Protein AF-A0A2V9RZE3-F1 (afdb_monomer)

Mean predicted aligned error: 7.14 Å

pLDDT: mean 90.53, std 13.13, range [42.78, 98.69]

Nearest PDB structures (foldseek):
  3dsn-assembly1_A  TM=5.350E-01  e=3.838E-03  Yersinia pestis
  3f65-assembly5_E  TM=5.194E-01  e=5.013E-02  Escherichia coli
  3f65-assembly6_F  TM=4.921E-01  e=8.037E-02  Escherichia coli
  3f6i-assembly1_A  TM=5.543E-01  e=2.417E-01  Escherichia coli
  3vac-assembly2_B  TM=3.709E-01  e=3.857E-02  Escherichia coli

Foldseek 3Di:
DDDFAEAEDEAQDKDKDKAKDFDDPQKKWADQDWPDPPHDHWDKDKDWPPQKDKDDKDWDFFDFDAAPVHNPGTIGIDHGMTIIMIIMHGHNPDDFAKTKMKIWTWIWMDGRPDIDPIDIDIHIHIYGYDHDDDPPPPDDPPDDDDDD

Secondary structure (DSSP, 8-state):
-PPPEEEEEETTS-EEEEEEEEEPTT-EEE-SS-SSTTS---EEEEE--TTEEEEEEE-PPPEEEEETTEEEEEEEEE-EEEEEEEEEEE-TTPPSEEEEEEEEEEE-EE-SS-BPPPEEEEEEEEEEEEPPPPP---PPPPPP----

Solvent-accessible surface area (backbone atoms only — not comparable to full-atom values): 8671 Å² total; per-residue (Å²): 131,82,79,62,55,74,47,78,32,40,39,58,36,77,37,78,47,77,45,78,47,72,39,58,90,78,40,34,29,37,15,73,70,42,86,48,92,89,52,60,43,35,44,81,48,77,53,59,50,92,55,38,45,78,59,63,74,45,70,66,88,52,45,77,44,76,39,78,77,38,78,91,48,67,48,26,24,42,57,45,73,50,55,38,36,34,32,39,27,37,34,68,83,49,74,71,44,78,42,73,32,41,32,33,41,34,35,29,50,27,50,70,80,51,72,52,80,71,47,74,44,83,41,63,36,30,42,34,34,36,80,63,83,78,80,85,79,76,74,77,80,80,76,83,83,80,88,130

Sequence (148 aa):
MSAPEIVSITRGKPGTVSLHFRVERGFHVNSNKPKSEFLIPTALKVNPPTDIIIGKVSYPAGEDKSFPFSPDEKLNVYTGDFSVDVVVRPLASVIAGKYAVHGELKYQACDNAACYPPKKIPVDFQVKVVKGAAPVRRNPRQSPHIHS

Structure (mmCIF, N/CA/C/O backbone):
data_AF-A0A2V9RZE3-F1
#
_entry.id   AF-A0A2V9RZE3-F1
#
loop_
_atom_site.group_PDB
_atom_site.id
_atom_site.type_symbol
_atom_site.label_atom_id
_atom_site.label_alt_id
_atom_site.label_comp_id
_atom_site.label_asym_id
_atom_site.label_entity_id
_atom_site.label_seq_id
_atom_site.pdbx_PDB_ins_code
_atom_site.Cartn_x
_atom_site.Cartn_y
_atom_site.Cartn_z
_atom_site.occupancy
_atom_site.B_iso_or_equiv
_atom_site.auth_seq_id
_atom_site.auth_comp_id
_atom_site.auth_asym_id
_atom_site.auth_atom_id
_atom_site.pdbx_PDB_model_num
ATOM 1 N N . MET A 1 1 ? -14.799 -13.182 -6.303 1.00 42.78 1 MET A N 1
ATOM 2 C CA . MET A 1 1 ? -14.426 -12.080 -5.392 1.00 42.78 1 MET A CA 1
ATOM 3 C C . MET A 1 1 ? -14.184 -12.699 -4.029 1.00 42.78 1 MET A C 1
ATOM 5 O O . MET A 1 1 ? -15.109 -13.300 -3.496 1.00 42.78 1 MET A O 1
ATOM 9 N N . SER A 1 2 ? -12.948 -12.674 -3.530 1.00 54.16 2 SER A N 1
ATOM 10 C CA . SER A 1 2 ? -12.639 -13.166 -2.181 1.00 54.16 2 SER A CA 1
ATOM 11 C C . SER A 1 2 ? -13.337 -12.279 -1.149 1.00 54.16 2 SER A C 1
ATOM 13 O O . SER A 1 2 ? -13.453 -11.073 -1.365 1.00 54.16 2 SER A O 1
ATOM 15 N N . ALA A 1 3 ? -13.843 -12.863 -0.062 1.00 59.59 3 ALA A N 1
ATOM 16 C CA . ALA A 1 3 ? -14.430 -12.080 1.022 1.00 59.59 3 ALA A CA 1
ATOM 17 C C . ALA A 1 3 ? -13.387 -11.087 1.576 1.00 59.59 3 ALA A C 1
ATOM 19 O O . ALA A 1 3 ? -12.214 -11.458 1.668 1.00 59.59 3 ALA A O 1
ATOM 20 N N . PRO A 1 4 ? -13.782 -9.851 1.935 1.00 69.56 4 PRO A N 1
ATOM 21 C CA . PRO A 1 4 ? -12.853 -8.874 2.488 1.00 69.56 4 PRO A CA 1
ATOM 22 C C . PRO A 1 4 ? -12.244 -9.416 3.780 1.00 69.56 4 PRO A C 1
ATOM 24 O O . PRO A 1 4 ? -12.949 -9.978 4.625 1.00 69.56 4 PRO A O 1
ATOM 27 N N . GLU A 1 5 ? -10.933 -9.251 3.923 1.00 81.44 5 GLU A N 1
ATOM 28 C CA . GLU A 1 5 ? -10.195 -9.689 5.102 1.00 81.44 5 GLU A CA 1
ATOM 29 C C . GLU A 1 5 ? -10.777 -9.039 6.365 1.00 81.44 5 GLU A C 1
ATOM 31 O O . GLU A 1 5 ? -11.059 -7.839 6.386 1.00 81.44 5 GLU A O 1
ATOM 36 N N . ILE A 1 6 ? -10.997 -9.836 7.417 1.00 91.19 6 ILE A N 1
ATOM 37 C CA . ILE A 1 6 ? -11.551 -9.356 8.687 1.00 91.19 6 ILE A CA 1
ATOM 38 C C . ILE A 1 6 ? -10.465 -9.409 9.756 1.00 91.19 6 ILE A C 1
ATOM 40 O O . ILE A 1 6 ? -10.087 -10.489 10.207 1.00 91.19 6 ILE A O 1
ATOM 44 N N . VAL A 1 7 ? -10.047 -8.244 10.246 1.00 94.38 7 VAL A N 1
ATOM 45 C CA . VAL A 1 7 ? -9.048 -8.125 11.313 1.00 94.38 7 VAL A CA 1
ATOM 46 C C . VAL A 1 7 ? -9.727 -7.718 12.616 1.00 94.38 7 VAL A C 1
ATOM 48 O O . VAL A 1 7 ? -10.467 -6.735 12.673 1.00 94.38 7 VAL A O 1
ATOM 51 N N . SER A 1 8 ? -9.499 -8.482 13.687 1.00 97.12 8 SER A N 1
ATOM 52 C CA . SER A 1 8 ? -10.056 -8.166 15.008 1.00 97.12 8 SER A CA 1
ATOM 53 C C . SER A 1 8 ? -9.128 -7.237 15.781 1.00 97.12 8 SER A C 1
ATOM 55 O O . SER A 1 8 ? -7.980 -7.587 16.038 1.00 97.12 8 SER A O 1
ATOM 57 N N . ILE A 1 9 ? -9.627 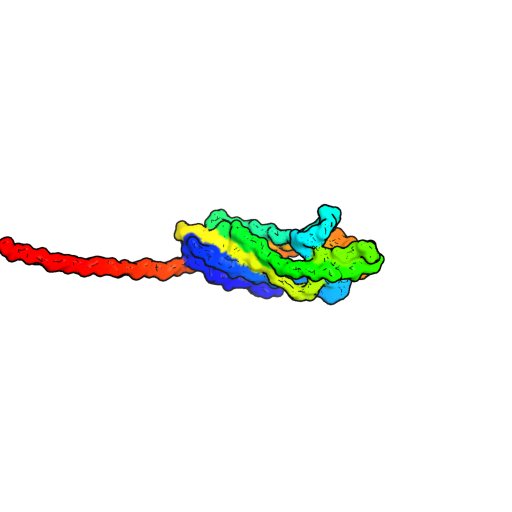-6.068 16.189 1.00 97.06 9 ILE A N 1
ATOM 58 C CA . ILE A 1 9 ? -8.842 -5.059 16.913 1.00 97.06 9 ILE A CA 1
ATOM 59 C C . ILE A 1 9 ? -9.603 -4.622 18.162 1.00 97.06 9 ILE A C 1
ATOM 61 O O . ILE A 1 9 ? -10.800 -4.338 18.132 1.00 97.06 9 ILE A O 1
ATOM 65 N N . THR A 1 10 ? -8.903 -4.566 19.292 1.00 97.38 10 THR A N 1
ATOM 66 C CA . THR A 1 10 ? -9.485 -4.068 20.540 1.00 97.38 10 THR A CA 1
ATOM 67 C C . THR A 1 10 ? -9.653 -2.553 20.469 1.00 97.38 10 THR A C 1
ATOM 69 O O . THR A 1 10 ? -8.705 -1.841 20.141 1.00 97.38 10 THR A O 1
ATOM 72 N N . ARG A 1 11 ? -10.837 -2.038 20.818 1.00 96.19 11 ARG A N 1
ATOM 73 C CA . ARG A 1 11 ? -11.085 -0.588 20.841 1.00 96.19 11 ARG A CA 1
ATOM 74 C C . ARG A 1 11 ? -10.044 0.163 21.679 1.00 96.19 11 ARG A C 1
ATOM 76 O O . ARG A 1 11 ? -9.654 -0.292 22.755 1.00 96.19 11 ARG A O 1
ATOM 83 N N . GLY A 1 12 ? -9.588 1.311 21.188 1.00 95.44 12 GLY A N 1
ATOM 84 C CA . GLY A 1 12 ? -8.547 2.118 21.825 1.00 95.44 12 GLY A CA 1
ATOM 85 C C . GLY A 1 12 ? -7.123 1.556 21.711 1.00 95.44 12 GLY A C 1
ATOM 86 O O . GLY A 1 12 ? -6.191 2.213 22.173 1.00 95.44 12 GLY A O 1
ATOM 87 N N . LYS A 1 13 ? -6.918 0.382 21.098 1.00 97.00 13 LYS A N 1
ATOM 88 C CA . LYS A 1 13 ? -5.594 -0.200 20.837 1.00 97.00 13 LYS A CA 1
ATOM 89 C C . LYS A 1 13 ? -5.298 -0.214 19.333 1.00 97.00 13 LYS A C 1
ATOM 91 O O . LYS A 1 13 ? -6.226 -0.377 18.542 1.00 97.00 13 LYS A O 1
ATOM 96 N N . PRO A 1 14 ? -4.034 -0.015 18.924 1.00 97.62 14 PRO A N 1
ATOM 97 C CA . PRO A 1 14 ? -3.644 -0.220 17.538 1.00 97.62 14 PRO A CA 1
ATOM 98 C C . PRO A 1 14 ? -3.627 -1.719 17.202 1.00 97.62 14 PRO A C 1
ATOM 100 O O . PRO A 1 14 ? -3.301 -2.548 18.051 1.00 97.62 14 PRO A O 1
ATOM 103 N N . GLY A 1 15 ? -3.946 -2.044 15.957 1.00 97.44 15 GLY A N 1
ATOM 104 C CA . GLY A 1 15 ? -3.692 -3.330 15.317 1.00 97.44 15 GLY A CA 1
ATOM 105 C C . GLY A 1 15 ? -3.124 -3.107 13.918 1.00 97.44 15 GLY A C 1
ATOM 106 O O . GLY A 1 15 ? -3.219 -2.002 13.384 1.00 97.44 15 GLY A O 1
ATOM 107 N N . THR A 1 16 ? -2.526 -4.140 13.336 1.00 97.69 16 THR A N 1
ATOM 108 C CA . THR A 1 16 ? -1.975 -4.091 11.976 1.00 97.69 16 THR A CA 1
ATOM 109 C C . THR A 1 16 ? -2.879 -4.872 11.034 1.00 97.69 16 THR A C 1
ATOM 111 O O . THR A 1 16 ? -3.312 -5.972 11.370 1.00 97.69 16 THR A O 1
ATOM 114 N N . VAL A 1 17 ? -3.157 -4.291 9.871 1.00 97.44 17 VAL A N 1
ATOM 115 C CA . VAL A 1 17 ? -3.811 -4.947 8.735 1.00 97.44 17 VAL A CA 1
ATOM 116 C C . VAL A 1 17 ? -2.773 -5.085 7.629 1.00 97.44 17 VAL A C 1
ATOM 118 O O . VAL A 1 17 ? -2.204 -4.073 7.220 1.00 97.44 17 VAL A O 1
ATOM 121 N N . SER A 1 18 ? -2.521 -6.306 7.162 1.00 96.75 18 SER A N 1
ATOM 122 C CA . SER A 1 18 ? -1.567 -6.580 6.083 1.00 96.75 18 SER A CA 1
ATOM 123 C C . SER A 1 18 ? -2.316 -6.756 4.770 1.00 96.75 18 SER A C 1
ATOM 125 O O . SER A 1 18 ? -3.106 -7.674 4.614 1.00 96.75 18 SER A O 1
ATOM 127 N N . LEU A 1 19 ? -2.084 -5.857 3.817 1.00 96.69 19 LEU A N 1
ATOM 128 C CA . LEU A 1 19 ? -2.743 -5.874 2.514 1.00 96.69 19 LEU A CA 1
ATOM 129 C C . LEU A 1 19 ? -1.826 -6.522 1.486 1.00 96.69 19 LEU A C 1
ATOM 131 O O . LEU A 1 19 ? -0.725 -6.028 1.252 1.00 96.69 19 LEU A O 1
ATOM 135 N N . HIS A 1 20 ? -2.285 -7.600 0.860 1.00 96.69 20 HIS A N 1
ATOM 136 C CA . HIS A 1 20 ? -1.488 -8.387 -0.076 1.00 96.69 20 HIS A CA 1
ATOM 137 C C . HIS A 1 20 ? -1.774 -8.006 -1.529 1.00 96.69 20 HIS A C 1
ATOM 139 O O . HIS A 1 20 ? -2.925 -7.976 -1.967 1.00 96.69 20 HIS A O 1
ATOM 145 N N . PHE A 1 21 ? -0.712 -7.767 -2.291 1.00 97.38 21 PHE A N 1
ATOM 146 C CA . PHE A 1 21 ? -0.763 -7.408 -3.702 1.00 97.38 21 PHE A CA 1
ATOM 147 C C . PHE A 1 21 ? 0.132 -8.336 -4.515 1.00 97.38 21 PHE A C 1
ATOM 149 O O . PHE A 1 21 ? 1.165 -8.800 -4.03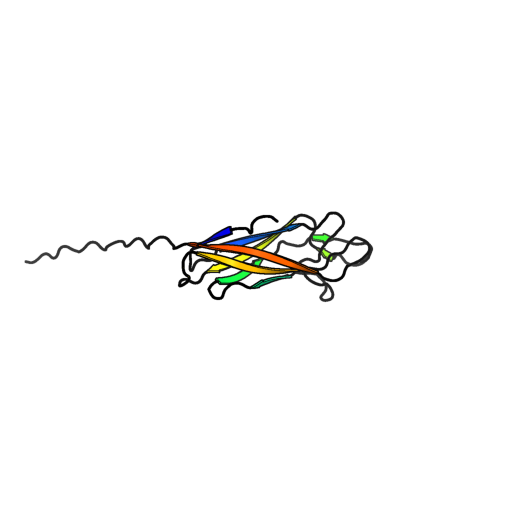5 1.00 97.38 21 PHE A O 1
ATOM 156 N N . ARG A 1 22 ? -0.255 -8.560 -5.771 1.00 97.75 22 ARG A N 1
ATOM 157 C CA . ARG A 1 22 ? 0.522 -9.316 -6.750 1.00 97.75 22 ARG A CA 1
ATOM 158 C C . ARG A 1 22 ? 0.746 -8.466 -7.988 1.00 97.75 22 ARG A C 1
ATOM 160 O O . ARG A 1 22 ? -0.208 -7.956 -8.571 1.00 97.75 22 ARG A O 1
ATOM 167 N N . VAL A 1 23 ? 2.001 -8.351 -8.400 1.00 98.00 23 VAL A N 1
ATOM 168 C CA . VAL A 1 23 ? 2.376 -7.857 -9.723 1.00 98.00 23 VAL A CA 1
ATOM 169 C C . VAL A 1 23 ? 2.489 -9.053 -10.657 1.00 98.00 23 VAL A C 1
ATOM 171 O O . VAL A 1 23 ? 3.223 -10.003 -10.374 1.00 98.00 23 VAL A O 1
ATOM 174 N N . GLU A 1 24 ? 1.751 -9.010 -11.764 1.00 97.19 24 GLU A N 1
ATOM 175 C CA . GLU A 1 24 ? 1.765 -10.081 -12.756 1.00 97.19 24 GLU A CA 1
ATOM 176 C C . GLU A 1 24 ? 3.157 -10.288 -13.359 1.00 97.19 24 GLU A C 1
ATOM 178 O O . GLU A 1 24 ? 3.949 -9.353 -13.517 1.00 97.19 24 GLU A O 1
ATOM 183 N N . ARG A 1 25 ? 3.459 -11.541 -13.715 1.00 96.88 25 ARG A N 1
ATOM 184 C CA . ARG A 1 25 ? 4.747 -11.884 -14.331 1.00 96.88 25 ARG A CA 1
ATOM 185 C C . ARG A 1 25 ? 4.952 -11.086 -15.620 1.00 96.88 25 ARG A C 1
ATOM 187 O O . ARG A 1 25 ? 4.042 -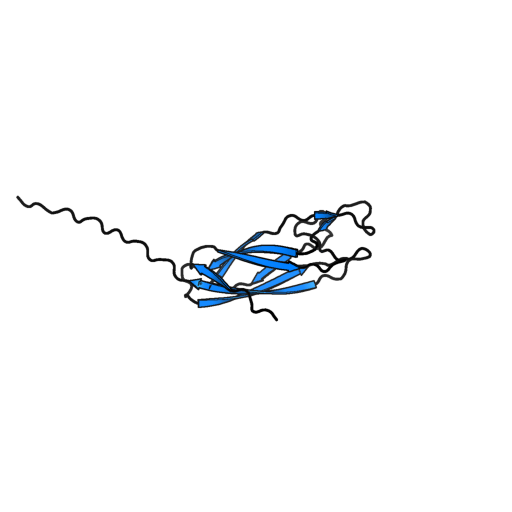10.966 -16.431 1.00 96.88 25 ARG A O 1
ATOM 194 N N . GLY A 1 26 ? 6.172 -10.583 -15.805 1.00 95.62 26 GLY A N 1
ATOM 195 C CA . GLY A 1 26 ? 6.535 -9.717 -16.932 1.00 95.62 26 GLY A CA 1
ATOM 196 C C . GLY A 1 26 ? 6.331 -8.221 -16.672 1.00 95.62 26 GLY A C 1
ATOM 197 O O . GLY A 1 26 ? 6.809 -7.416 -17.464 1.00 95.62 26 GLY A O 1
ATOM 198 N N . PHE A 1 27 ? 5.702 -7.846 -15.553 1.00 97.50 27 PHE A N 1
ATOM 199 C CA . PHE A 1 27 ? 5.502 -6.452 -15.162 1.00 97.50 27 PHE A CA 1
ATOM 200 C C . PHE A 1 27 ? 6.248 -6.095 -13.874 1.00 97.50 27 PHE A C 1
ATOM 202 O O . PHE A 1 27 ? 6.660 -6.953 -13.088 1.00 97.50 27 PHE A O 1
ATOM 209 N N . HIS A 1 28 ? 6.374 -4.793 -13.647 1.00 97.56 28 HIS A N 1
ATOM 210 C CA . HIS A 1 28 ? 6.786 -4.188 -12.388 1.00 97.56 28 HIS A CA 1
ATOM 211 C C . HIS A 1 28 ? 5.945 -2.940 -12.100 1.00 97.56 28 HIS A C 1
ATOM 213 O O . HIS A 1 28 ? 5.297 -2.389 -12.992 1.00 97.56 28 HIS A O 1
ATOM 219 N N . VAL A 1 29 ? 5.966 -2.489 -10.848 1.00 98.12 29 VAL A N 1
ATOM 220 C CA . VAL A 1 29 ? 5.470 -1.163 -10.457 1.00 98.12 29 VAL A CA 1
ATOM 221 C C . VAL A 1 29 ? 6.569 -0.419 -9.715 1.00 98.12 29 VAL A C 1
ATOM 223 O O . VAL A 1 29 ? 7.368 -1.047 -9.022 1.00 98.12 29 VAL A O 1
ATOM 226 N N . ASN A 1 30 ? 6.617 0.907 -9.818 1.00 97.75 30 ASN A N 1
ATOM 227 C CA . ASN A 1 30 ? 7.526 1.696 -8.982 1.00 97.75 30 ASN A CA 1
ATOM 228 C C . ASN A 1 30 ? 7.242 1.435 -7.500 1.00 97.75 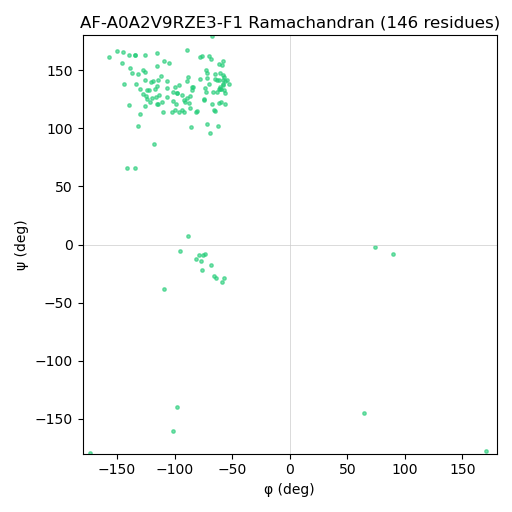30 ASN A C 1
ATOM 230 O O . ASN A 1 30 ? 6.085 1.259 -7.103 1.00 97.75 30 ASN A O 1
ATOM 234 N N . SER A 1 31 ? 8.279 1.452 -6.667 1.00 98.25 31 SER A N 1
ATOM 235 C CA . SER A 1 31 ? 8.099 1.333 -5.225 1.00 98.25 31 SER A CA 1
ATOM 236 C C . SER A 1 31 ? 7.384 2.556 -4.635 1.00 98.25 31 SER A C 1
ATOM 238 O O . SER A 1 31 ? 7.043 3.517 -5.332 1.00 98.25 31 SER A O 1
ATOM 240 N N . ASN A 1 32 ? 7.154 2.553 -3.321 1.00 98.25 32 ASN A N 1
ATOM 241 C CA . ASN A 1 32 ? 6.650 3.740 -2.629 1.00 98.25 32 ASN A CA 1
ATOM 242 C C . ASN A 1 32 ? 7.712 4.847 -2.459 1.00 98.25 32 ASN A C 1
ATOM 244 O O . ASN A 1 32 ? 7.389 5.938 -1.990 1.00 98.25 32 ASN A O 1
ATOM 248 N N . LYS A 1 33 ? 8.974 4.553 -2.792 1.00 96.38 33 LYS A N 1
ATOM 249 C CA . LYS A 1 33 ? 10.125 5.458 -2.726 1.00 96.38 33 LYS A CA 1
ATOM 250 C C . LYS A 1 33 ? 10.945 5.331 -4.016 1.00 96.38 33 LYS A C 1
ATOM 252 O O . LYS A 1 33 ? 12.069 4.823 -3.972 1.00 96.38 33 LYS A O 1
ATOM 257 N N . PRO A 1 34 ? 10.387 5.730 -5.171 1.00 92.31 34 PRO A N 1
ATOM 258 C CA . PRO A 1 34 ? 11.156 5.742 -6.403 1.00 92.31 34 PRO A CA 1
ATOM 259 C C . PRO A 1 34 ? 12.351 6.695 -6.269 1.00 92.31 34 PRO A C 1
ATOM 261 O O . PRO A 1 34 ? 12.330 7.628 -5.465 1.00 92.31 34 PRO A O 1
ATOM 264 N N . LYS A 1 35 ? 13.400 6.460 -7.060 1.00 88.12 35 LYS A N 1
ATOM 265 C CA . LYS A 1 35 ? 14.638 7.256 -6.999 1.00 88.12 35 LYS A CA 1
ATOM 266 C C . LYS A 1 35 ? 14.526 8.632 -7.653 1.00 88.12 35 LYS A C 1
ATOM 268 O O . LYS A 1 35 ? 15.293 9.523 -7.310 1.00 88.12 35 LYS A O 1
ATOM 273 N N . SER A 1 36 ? 13.563 8.793 -8.556 1.00 89.25 36 SER A N 1
ATOM 274 C CA . SER A 1 36 ? 13.300 10.021 -9.299 1.00 89.25 36 SER A CA 1
ATOM 275 C C . SER A 1 36 ? 11.895 10.539 -8.994 1.00 89.25 36 SER A C 1
ATOM 277 O O . SER A 1 36 ? 10.945 9.759 -8.904 1.00 89.25 36 SER A O 1
ATOM 279 N N . GLU A 1 37 ? 11.750 11.859 -8.861 1.00 88.31 37 GLU A N 1
ATOM 280 C CA . GLU A 1 37 ? 10.463 12.526 -8.615 1.00 88.31 37 GLU A CA 1
ATOM 281 C C . GLU A 1 37 ? 9.500 12.460 -9.812 1.00 88.31 37 GLU A C 1
ATOM 283 O O . GLU A 1 37 ? 8.291 12.624 -9.651 1.00 88.31 37 GLU A O 1
ATOM 288 N N . PHE A 1 38 ? 10.021 12.169 -11.009 1.00 88.62 38 PHE A N 1
ATOM 289 C CA . PHE A 1 38 ? 9.220 11.990 -12.222 1.00 88.62 38 PHE A CA 1
ATOM 290 C C . PHE A 1 38 ? 8.522 10.625 -12.278 1.00 88.62 38 PHE A C 1
ATOM 292 O O . PHE A 1 38 ? 7.608 10.424 -13.080 1.00 88.62 38 PHE A O 1
ATOM 299 N N . LEU A 1 39 ? 8.933 9.679 -11.429 1.00 92.75 39 LEU A N 1
ATOM 300 C CA . LEU A 1 39 ? 8.324 8.359 -11.336 1.00 92.75 39 LEU A CA 1
ATOM 301 C C . LEU A 1 39 ? 7.101 8.404 -10.424 1.00 92.75 39 LEU A C 1
ATOM 303 O O . LEU A 1 39 ? 7.125 8.954 -9.325 1.00 92.75 39 LEU A O 1
ATOM 307 N N . ILE A 1 40 ? 6.023 7.759 -10.859 1.00 96.38 40 ILE A N 1
ATOM 308 C CA . ILE A 1 40 ? 4.780 7.714 -10.090 1.00 96.38 40 ILE A CA 1
ATOM 309 C C . ILE A 1 40 ? 4.912 6.633 -9.012 1.00 96.38 40 ILE A C 1
ATOM 311 O O . ILE A 1 40 ? 5.004 5.458 -9.376 1.00 96.38 40 ILE A O 1
ATOM 315 N N . PRO A 1 41 ? 4.899 6.984 -7.711 1.00 98.12 41 PRO A N 1
ATOM 316 C CA . PRO A 1 41 ? 5.071 6.008 -6.645 1.00 98.12 41 PRO A CA 1
ATOM 317 C C . PRO A 1 41 ? 3.830 5.128 -6.490 1.00 98.12 41 PRO A C 1
ATOM 319 O O . PRO A 1 41 ? 2.695 5.584 -6.677 1.00 98.12 41 PRO A O 1
ATOM 322 N N . THR A 1 42 ? 4.041 3.886 -6.051 1.00 98.62 42 THR A N 1
ATOM 323 C CA . THR A 1 42 ? 2.948 3.075 -5.505 1.00 98.62 42 THR A CA 1
ATOM 324 C C . THR A 1 42 ? 2.489 3.687 -4.182 1.00 98.62 42 THR A C 1
ATOM 326 O O . THR A 1 42 ? 3.279 3.829 -3.248 1.00 98.62 42 THR A O 1
ATOM 329 N N . ALA A 1 43 ? 1.214 4.065 -4.100 1.00 98.44 43 ALA A N 1
ATOM 330 C CA . ALA A 1 43 ? 0.663 4.803 -2.970 1.00 98.44 43 ALA A CA 1
ATOM 331 C C . ALA A 1 43 ? -0.731 4.295 -2.586 1.00 98.44 43 ALA A C 1
ATOM 333 O O . ALA A 1 43 ? -1.680 4.354 -3.369 1.00 98.44 43 ALA A O 1
ATOM 334 N N . LEU A 1 44 ? -0.853 3.832 -1.347 1.00 98.62 44 LEU A N 1
ATOM 335 C CA . LEU A 1 44 ? -2.098 3.447 -0.705 1.00 98.62 44 LEU A CA 1
ATOM 336 C C . LEU A 1 44 ? -2.759 4.664 -0.054 1.00 98.62 44 LEU A C 1
ATOM 338 O O . LEU A 1 44 ? -2.154 5.348 0.775 1.00 98.62 44 LEU A O 1
ATOM 342 N N . LYS A 1 45 ? -4.034 4.878 -0.375 1.00 98.25 45 LYS A N 1
ATOM 343 C CA . LYS A 1 45 ? -4.926 5.793 0.335 1.00 98.25 45 LYS A CA 1
ATOM 344 C C . LYS A 1 45 ? -6.025 4.984 1.014 1.00 98.25 45 LYS A C 1
ATOM 346 O O . LYS A 1 45 ? -6.703 4.200 0.359 1.00 98.25 45 LYS A O 1
ATOM 351 N N . VAL A 1 46 ? -6.223 5.206 2.310 1.00 97.62 46 VAL A N 1
ATOM 352 C CA . VAL A 1 46 ? -7.258 4.534 3.108 1.00 97.62 46 VAL A CA 1
ATOM 353 C C . VAL A 1 46 ? -8.250 5.572 3.623 1.00 97.62 46 VAL A C 1
ATOM 355 O O . VAL A 1 46 ? -7.851 6.612 4.142 1.00 97.62 46 VAL A O 1
ATOM 358 N N . ASN A 1 47 ? -9.537 5.275 3.487 1.00 96.50 47 ASN A N 1
ATOM 359 C CA . ASN A 1 47 ? -10.670 6.093 3.896 1.00 96.50 47 ASN A CA 1
ATOM 360 C C . ASN A 1 47 ? -11.463 5.316 4.969 1.00 96.50 47 ASN A C 1
ATOM 362 O O . ASN A 1 47 ? -12.374 4.549 4.638 1.00 96.50 47 ASN A O 1
ATOM 366 N N . PRO A 1 48 ? -11.089 5.434 6.256 1.00 96.25 48 PRO A N 1
ATOM 367 C CA . PRO A 1 48 ? -11.796 4.759 7.338 1.00 96.25 48 PRO A CA 1
ATOM 368 C C . PRO A 1 48 ? -13.127 5.461 7.674 1.00 96.25 48 PRO A C 1
ATOM 370 O O . PRO A 1 48 ? -13.291 6.650 7.392 1.00 96.25 48 PRO A O 1
ATOM 373 N N . PRO A 1 49 ? -14.053 4.777 8.368 1.00 95.88 49 PRO A N 1
ATOM 374 C CA . PRO A 1 49 ? -15.112 5.438 9.127 1.00 95.88 49 PRO A CA 1
ATOM 375 C C . PRO A 1 49 ? -14.536 6.389 10.186 1.00 95.88 49 PRO A C 1
ATOM 377 O O . PRO A 1 49 ? -13.419 6.188 10.663 1.00 95.88 49 PRO A O 1
ATOM 380 N N . THR A 1 50 ? -15.321 7.375 10.626 1.00 94.75 50 THR A N 1
ATOM 381 C CA . THR A 1 50 ? -14.888 8.422 11.577 1.00 94.75 50 THR A CA 1
ATOM 382 C C . THR A 1 50 ? -14.348 7.885 12.905 1.00 94.75 50 THR A C 1
ATOM 384 O O . THR A 1 50 ? -13.476 8.503 13.511 1.00 94.75 50 THR A O 1
ATOM 387 N N . ASP A 1 51 ? -14.823 6.718 13.343 1.00 95.94 51 ASP A N 1
ATOM 388 C CA . ASP A 1 51 ? -14.422 6.106 14.615 1.00 95.94 51 ASP A CA 1
ATOM 389 C C . ASP A 1 51 ? -13.178 5.205 14.507 1.00 95.94 51 ASP A C 1
ATOM 391 O O . ASP A 1 51 ? -12.809 4.509 15.462 1.00 95.94 51 ASP A O 1
ATOM 395 N N . ILE A 1 52 ? -12.522 5.197 13.344 1.00 97.69 52 ILE A N 1
ATOM 396 C CA . ILE A 1 52 ? -11.302 4.440 13.077 1.00 97.69 52 ILE A CA 1
ATOM 397 C C . ILE A 1 52 ? -10.212 5.390 12.590 1.00 97.69 52 ILE A C 1
ATOM 399 O O . ILE A 1 52 ? -10.359 6.099 11.602 1.00 97.69 52 ILE A O 1
ATOM 403 N N . ILE A 1 53 ? -9.069 5.357 13.269 1.00 97.94 53 ILE A N 1
ATOM 404 C CA . ILE A 1 53 ? -7.892 6.137 12.895 1.00 97.94 53 ILE A CA 1
ATOM 405 C C . ILE A 1 53 ? -6.933 5.246 12.109 1.00 97.94 53 ILE A C 1
ATOM 407 O O . ILE A 1 53 ? -6.577 4.157 12.567 1.00 97.94 53 ILE A O 1
ATOM 411 N N . ILE A 1 54 ? -6.472 5.740 10.960 1.00 97.75 54 ILE A N 1
ATOM 412 C CA . ILE A 1 54 ? -5.354 5.154 10.215 1.00 97.75 54 ILE A CA 1
ATOM 413 C C . ILE A 1 54 ? -4.055 5.785 10.711 1.00 97.75 54 ILE A C 1
ATOM 415 O O . ILE A 1 54 ? -3.921 7.004 10.782 1.00 97.75 54 ILE A O 1
ATOM 419 N N . GLY A 1 55 ? -3.121 4.933 11.114 1.00 97.12 55 GLY A N 1
ATOM 420 C CA . GLY A 1 55 ? -1.780 5.300 11.537 1.00 97.12 55 GLY A CA 1
ATOM 421 C C . GLY A 1 55 ? -0.766 5.123 10.409 1.00 97.12 55 GLY A C 1
ATOM 422 O O . GLY A 1 55 ? -1.023 5.432 9.248 1.00 97.12 55 GLY A O 1
ATOM 423 N N . LYS A 1 56 ? 0.417 4.620 10.770 1.00 97.50 56 LYS A N 1
ATOM 424 C CA . LYS A 1 56 ? 1.515 4.384 9.831 1.00 97.50 56 LYS A CA 1
ATOM 425 C C . LYS A 1 56 ? 1.114 3.368 8.755 1.00 97.50 56 LYS A C 1
ATOM 427 O O . LYS A 1 56 ? 0.619 2.291 9.082 1.00 97.50 56 LYS A O 1
ATOM 432 N N . VAL A 1 57 ? 1.428 3.695 7.503 1.00 98.38 57 VAL A N 1
ATOM 433 C CA . VAL A 1 57 ? 1.446 2.757 6.373 1.00 98.38 57 VAL A CA 1
ATOM 434 C C . VAL A 1 57 ? 2.899 2.373 6.099 1.00 98.38 57 VAL A C 1
ATOM 436 O O . VAL A 1 57 ? 3.747 3.249 5.912 1.00 98.38 57 VAL A O 1
ATOM 439 N N . SER A 1 58 ? 3.202 1.079 6.121 1.00 98.50 58 SER A N 1
ATOM 440 C CA . SER A 1 58 ? 4.546 0.541 5.906 1.00 98.50 58 SER A CA 1
ATOM 441 C C . SER A 1 58 ? 4.562 -0.314 4.647 1.00 98.50 58 SER A C 1
ATOM 443 O O . SER A 1 58 ? 3.762 -1.230 4.500 1.00 98.50 58 SER A O 1
ATOM 445 N N . TYR A 1 59 ? 5.487 0.000 3.750 1.00 98.62 59 TYR A N 1
ATOM 446 C CA . TYR A 1 59 ? 5.717 -0.731 2.509 1.00 98.62 59 TYR A CA 1
ATOM 447 C C . TYR A 1 59 ? 6.982 -1.579 2.656 1.00 98.62 59 TYR A C 1
ATOM 449 O O . TYR A 1 59 ? 7.855 -1.215 3.457 1.00 98.62 59 TYR A O 1
ATOM 457 N N . PRO A 1 60 ? 7.126 -2.665 1.881 1.00 98.31 60 PRO A N 1
ATOM 458 C CA . PRO A 1 60 ? 8.376 -3.396 1.848 1.00 98.31 60 PRO A CA 1
ATOM 459 C C . PRO A 1 60 ? 9.446 -2.553 1.147 1.00 98.31 60 PRO A C 1
ATOM 461 O O . PRO A 1 60 ? 9.147 -1.595 0.421 1.00 98.31 60 PRO A O 1
ATOM 464 N N . ALA A 1 61 ? 10.710 -2.914 1.364 1.00 97.81 61 ALA A N 1
ATOM 465 C CA . ALA A 1 61 ? 11.797 -2.369 0.564 1.00 97.81 61 ALA A CA 1
ATOM 466 C C . ALA A 1 61 ? 11.578 -2.746 -0.909 1.00 97.81 61 ALA A C 1
ATOM 468 O O . ALA A 1 61 ? 11.235 -3.888 -1.208 1.00 97.81 61 ALA A O 1
ATOM 469 N N . GLY A 1 62 ? 11.736 -1.781 -1.814 1.00 97.38 62 GLY A N 1
ATOM 470 C CA . GLY A 1 62 ? 11.738 -2.063 -3.246 1.00 97.38 62 GLY A CA 1
ATOM 471 C C . GLY A 1 62 ? 13.074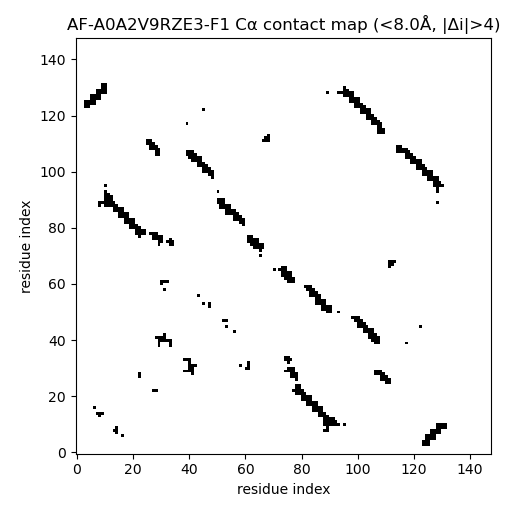 -2.643 -3.697 1.00 97.38 62 GLY A C 1
ATOM 472 O O . GLY A 1 62 ? 14.097 -2.487 -3.026 1.00 97.38 62 GLY A O 1
ATOM 473 N N . GLU A 1 63 ? 13.062 -3.273 -4.861 1.00 96.88 63 GLU A N 1
ATOM 474 C CA . GLU A 1 63 ? 14.233 -3.859 -5.500 1.00 96.88 63 GLU A CA 1
ATOM 475 C C . GLU A 1 63 ? 14.773 -2.919 -6.576 1.00 96.88 63 GLU A C 1
ATOM 477 O O . GLU A 1 63 ? 14.014 -2.394 -7.387 1.00 96.88 63 GLU A O 1
ATOM 482 N N . ASP A 1 64 ? 16.089 -2.737 -6.620 1.00 96.00 64 ASP A N 1
ATOM 483 C CA . ASP A 1 64 ? 16.735 -1.972 -7.682 1.00 96.00 64 ASP A CA 1
ATOM 484 C C . ASP A 1 64 ? 16.929 -2.839 -8.930 1.00 96.00 64 ASP A C 1
ATOM 486 O O . ASP A 1 64 ? 17.725 -3.782 -8.919 1.00 96.00 64 ASP A O 1
ATOM 490 N N . LYS A 1 65 ? 16.240 -2.497 -10.022 1.00 92.81 65 LYS A N 1
ATOM 491 C CA . LYS A 1 65 ? 16.299 -3.227 -11.295 1.00 92.81 65 LYS A CA 1
ATOM 492 C C . LYS A 1 65 ? 16.661 -2.314 -12.459 1.00 92.81 65 LYS A C 1
ATOM 494 O O . LYS A 1 65 ? 16.238 -1.164 -12.524 1.00 92.81 65 LYS A O 1
ATOM 499 N N . SER A 1 66 ? 17.464 -2.851 -13.372 1.00 91.06 66 SER A N 1
ATOM 500 C CA . SER A 1 66 ? 17.789 -2.219 -14.651 1.00 91.06 66 SER A CA 1
ATOM 501 C C . SER A 1 66 ? 16.772 -2.643 -15.700 1.00 91.06 66 SER A C 1
ATOM 503 O O . SER A 1 66 ? 16.395 -3.816 -15.750 1.00 91.06 66 SER A O 1
ATOM 505 N N . PHE A 1 67 ? 16.373 -1.708 -16.558 1.00 87.38 67 PHE A N 1
ATOM 506 C CA . PHE A 1 67 ? 15.410 -1.963 -17.622 1.00 87.38 67 PHE A CA 1
ATOM 507 C C . PHE A 1 67 ? 15.907 -1.405 -18.959 1.00 87.38 67 PHE A C 1
ATOM 509 O O . PHE A 1 67 ? 16.546 -0.355 -18.963 1.00 87.38 67 PHE A O 1
ATOM 516 N N . PRO A 1 68 ? 15.593 -2.046 -20.102 1.00 86.62 68 PRO A N 1
ATOM 517 C CA . PRO A 1 68 ? 16.053 -1.578 -21.413 1.00 86.62 68 PRO A CA 1
ATOM 518 C C . PRO A 1 68 ? 15.606 -0.154 -21.768 1.00 86.62 68 PRO A C 1
ATOM 520 O O . PRO A 1 68 ? 16.339 0.564 -22.437 1.00 86.62 68 PRO A O 1
ATOM 523 N N . PHE A 1 69 ? 14.426 0.269 -21.304 1.00 82.94 69 PHE A N 1
ATOM 524 C CA . PHE A 1 69 ? 13.904 1.624 -21.526 1.00 82.94 69 PHE A CA 1
ATOM 525 C C . PHE A 1 69 ? 14.575 2.697 -20.650 1.00 82.94 69 PHE A C 1
ATOM 527 O O . PHE A 1 69 ? 14.329 3.884 -20.841 1.00 82.94 69 PHE A O 1
ATOM 534 N N . SER A 1 70 ? 15.395 2.286 -19.679 1.00 79.75 70 SER A N 1
ATOM 535 C CA . SER A 1 70 ? 16.120 3.154 -18.750 1.00 79.75 70 SER A CA 1
ATOM 536 C C . SER A 1 70 ? 17.526 2.582 -18.509 1.00 79.75 70 SER A C 1
ATOM 538 O O . SER A 1 70 ? 17.823 2.113 -17.407 1.00 79.75 70 SER A O 1
ATOM 540 N N . PRO A 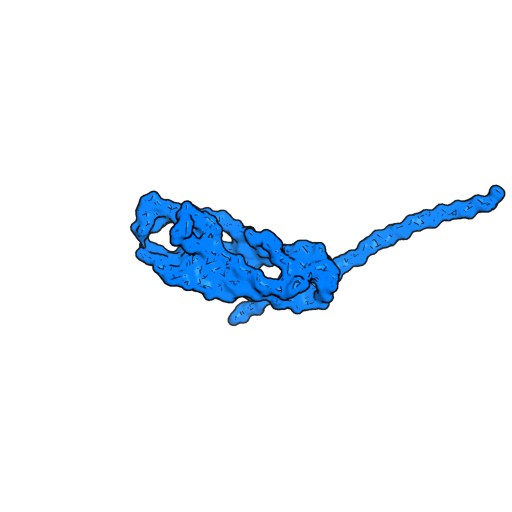1 71 ? 18.393 2.549 -19.539 1.00 81.12 71 PRO A N 1
ATOM 541 C CA . PRO A 1 71 ? 19.663 1.821 -19.485 1.00 81.12 71 PRO A CA 1
ATOM 542 C C . PRO A 1 71 ? 20.657 2.400 -18.468 1.00 81.12 71 PRO A C 1
ATOM 544 O O . PRO A 1 71 ? 21.470 1.658 -17.918 1.00 81.12 71 PRO A O 1
ATOM 547 N N . ASP A 1 72 ? 20.552 3.696 -18.176 1.00 86.00 72 ASP A N 1
ATOM 548 C CA . ASP A 1 72 ? 21.506 4.427 -17.336 1.00 86.00 72 ASP A CA 1
ATOM 549 C C . ASP A 1 72 ? 21.074 4.531 -15.862 1.00 86.00 72 ASP A C 1
ATOM 551 O O . ASP A 1 72 ? 21.837 5.002 -15.018 1.00 86.00 72 ASP A O 1
ATOM 555 N N . GLU A 1 73 ? 19.867 4.069 -15.517 1.00 85.44 73 GLU A N 1
ATOM 556 C CA . GLU A 1 73 ? 19.320 4.173 -14.162 1.00 85.44 73 GLU A CA 1
ATOM 557 C C . GLU A 1 73 ? 18.698 2.853 -13.693 1.00 85.44 73 GLU A C 1
ATOM 559 O O . GLU A 1 73 ? 17.959 2.178 -14.409 1.00 85.44 73 GLU A O 1
ATOM 564 N N . LYS A 1 74 ? 18.960 2.496 -12.430 1.00 91.56 74 LYS A N 1
ATOM 565 C CA . LYS A 1 74 ? 18.228 1.422 -11.750 1.00 91.56 74 LYS A CA 1
ATOM 566 C C . LYS A 1 74 ? 16.969 1.978 -11.108 1.00 91.56 74 LYS A C 1
ATOM 568 O O . LYS A 1 74 ? 17.084 2.730 -10.139 1.00 91.56 74 LYS A O 1
ATOM 573 N N . LEU A 1 75 ? 15.805 1.518 -11.542 1.00 93.69 75 LEU A N 1
ATOM 574 C CA . LEU A 1 75 ? 14.532 1.863 -10.917 1.00 93.69 75 LEU A CA 1
ATOM 575 C C . LEU A 1 75 ? 14.329 1.045 -9.640 1.00 93.69 75 LEU A C 1
ATOM 577 O O . LEU A 1 75 ? 14.661 -0.139 -9.604 1.00 93.69 75 LEU A O 1
ATOM 581 N N . ASN A 1 76 ? 13.756 1.664 -8.606 1.00 97.00 76 ASN A N 1
ATOM 582 C CA . ASN A 1 76 ? 13.348 0.964 -7.389 1.00 97.00 76 ASN A CA 1
ATOM 583 C C . ASN A 1 76 ? 11.889 0.511 -7.533 1.00 97.00 76 ASN A C 1
ATOM 585 O O . ASN A 1 76 ? 10.986 1.345 -7.638 1.00 97.00 76 ASN A O 1
ATOM 589 N N . VAL A 1 77 ? 11.659 -0.801 -7.577 1.00 97.44 77 VAL A N 1
ATOM 590 C CA . VAL A 1 77 ? 10.392 -1.389 -8.034 1.00 97.44 77 VAL A CA 1
ATOM 591 C C . VAL A 1 77 ? 9.879 -2.493 -7.110 1.00 97.44 77 VAL A C 1
ATOM 593 O O . VAL A 1 77 ? 10.627 -3.060 -6.315 1.00 97.44 77 VAL A O 1
ATOM 596 N N . TYR A 1 78 ? 8.600 -2.831 -7.248 1.00 98.44 78 TYR A N 1
ATOM 597 C CA . TYR A 1 78 ? 8.015 -4.073 -6.749 1.00 98.44 78 TYR A CA 1
ATOM 598 C C . TYR A 1 78 ? 7.722 -5.024 -7.914 1.00 98.44 78 TYR A C 1
ATOM 600 O O . TYR A 1 78 ? 7.253 -4.608 -8.977 1.00 98.44 78 TYR A O 1
ATOM 608 N N . THR A 1 79 ? 7.971 -6.313 -7.689 1.00 97.62 79 THR A N 1
ATOM 609 C CA . THR A 1 79 ? 7.644 -7.420 -8.600 1.00 97.62 79 THR A CA 1
ATOM 610 C C . THR A 1 79 ? 7.113 -8.602 -7.799 1.00 97.62 79 THR A C 1
ATOM 612 O O . THR A 1 79 ? 7.517 -8.776 -6.654 1.00 97.62 79 THR A O 1
ATOM 615 N N . GLY A 1 80 ? 6.268 -9.445 -8.396 1.00 97.56 80 GLY A N 1
ATOM 616 C CA . GLY A 1 80 ? 5.689 -10.591 -7.694 1.00 97.56 80 GLY A CA 1
ATOM 617 C C . GLY A 1 80 ? 4.769 -10.174 -6.543 1.00 97.56 80 GLY A C 1
ATOM 618 O O . GLY A 1 80 ? 4.049 -9.180 -6.652 1.00 97.56 80 GLY A O 1
ATOM 619 N N . ASP A 1 81 ? 4.772 -10.955 -5.466 1.00 98.06 81 ASP A N 1
ATOM 620 C CA . ASP A 1 81 ? 3.929 -10.720 -4.292 1.00 98.06 81 ASP A CA 1
ATOM 621 C C . ASP A 1 81 ? 4.582 -9.731 -3.319 1.00 98.06 81 ASP A C 1
ATOM 623 O O . ASP A 1 81 ? 5.761 -9.852 -2.990 1.00 98.06 81 ASP A O 1
ATOM 627 N N . PHE A 1 82 ? 3.805 -8.774 -2.814 1.00 98.19 82 PHE A N 1
ATOM 628 C CA . PHE A 1 82 ? 4.242 -7.850 -1.770 1.00 98.19 82 PHE A CA 1
ATOM 629 C C . PHE A 1 82 ? 3.086 -7.478 -0.836 1.00 98.19 82 PHE A C 1
ATOM 631 O O . PHE A 1 82 ? 1.916 -7.538 -1.217 1.00 98.19 82 PHE A O 1
ATOM 638 N N . SER A 1 83 ? 3.415 -7.076 0.393 1.00 97.88 83 SER A N 1
ATOM 639 C CA . SER A 1 83 ? 2.427 -6.705 1.413 1.00 97.88 83 SER A CA 1
ATOM 640 C C . SER A 1 83 ? 2.627 -5.269 1.880 1.00 97.88 83 SER A C 1
ATOM 642 O O . SER A 1 83 ? 3.762 -4.846 2.083 1.00 97.88 83 SER A O 1
ATOM 644 N N . VAL A 1 84 ? 1.537 -4.531 2.086 1.00 98.44 84 VAL A N 1
ATOM 645 C CA . VAL A 1 84 ? 1.540 -3.194 2.694 1.00 98.44 84 VAL A CA 1
ATOM 646 C C . VAL A 1 84 ? 0.813 -3.255 4.030 1.00 98.44 84 VAL A C 1
ATOM 648 O O . VAL A 1 84 ? -0.370 -3.587 4.082 1.00 98.44 84 VAL A O 1
ATOM 651 N N . ASP A 1 85 ? 1.506 -2.892 5.103 1.00 98.19 85 ASP A N 1
ATOM 652 C CA . ASP A 1 85 ? 0.965 -2.933 6.457 1.00 98.19 85 ASP A CA 1
ATOM 653 C C . ASP A 1 85 ? 0.376 -1.583 6.853 1.00 98.19 85 ASP A C 1
ATOM 655 O O . ASP A 1 85 ? 1.039 -0.545 6.783 1.00 98.19 85 ASP A O 1
ATOM 659 N N . VAL A 1 86 ? -0.861 -1.596 7.337 1.00 98.25 86 VAL A N 1
ATOM 660 C CA . VAL A 1 86 ? -1.579 -0.414 7.807 1.00 98.25 86 VAL A CA 1
ATOM 661 C C . VAL A 1 86 ? -1.846 -0.552 9.297 1.00 98.25 86 VAL A C 1
ATOM 663 O O . VAL A 1 86 ? -2.532 -1.473 9.739 1.00 98.25 86 VAL A O 1
ATOM 666 N N . VAL A 1 87 ? -1.340 0.391 10.090 1.00 98.38 87 VAL A N 1
ATOM 667 C CA . VAL A 1 87 ? -1.733 0.499 11.496 1.00 98.38 87 VAL A CA 1
ATOM 668 C C . VAL A 1 87 ? -3.134 1.091 11.561 1.00 98.38 87 VAL A C 1
ATOM 670 O O . VAL A 1 87 ? -3.381 2.187 11.065 1.00 98.38 87 VAL A O 1
ATOM 673 N N . VAL A 1 88 ? -4.044 0.391 12.223 1.00 98.12 88 VAL A N 1
ATOM 674 C CA . VAL A 1 88 ? -5.436 0.789 12.407 1.00 98.12 88 VAL A CA 1
ATOM 675 C C . VAL A 1 88 ? -5.737 0.868 13.895 1.00 98.12 88 VAL A C 1
ATOM 677 O O . VAL A 1 88 ? -5.415 -0.040 14.656 1.00 98.12 88 VAL A O 1
ATOM 680 N N . ARG A 1 89 ? -6.372 1.954 14.336 1.00 98.00 89 ARG A N 1
ATOM 681 C CA . ARG A 1 89 ? -6.752 2.149 15.736 1.00 98.00 89 ARG A CA 1
ATOM 682 C C . ARG A 1 89 ? -8.207 2.601 15.842 1.00 98.00 89 ARG A C 1
ATOM 684 O O . ARG A 1 89 ? -8.485 3.786 15.653 1.00 98.00 89 ARG A O 1
ATOM 691 N N . PRO A 1 90 ? -9.134 1.698 16.199 1.00 98.06 90 PRO A N 1
ATOM 692 C CA . PRO A 1 90 ? -10.481 2.092 16.583 1.00 98.06 90 PRO A CA 1
ATOM 693 C C . PRO A 1 90 ? -10.434 2.997 17.823 1.00 98.06 90 PRO A C 1
ATOM 695 O O . PRO A 1 90 ? -9.629 2.768 18.735 1.00 98.06 90 PRO A O 1
ATOM 698 N N . LEU A 1 91 ? -11.288 4.018 17.883 1.00 97.31 91 LEU A N 1
ATOM 699 C CA . LEU A 1 91 ? -11.385 4.902 19.048 1.00 97.31 91 LEU A CA 1
ATOM 700 C C . LEU A 1 91 ? -11.743 4.123 20.322 1.00 97.31 91 LEU A C 1
ATOM 702 O O . LEU A 1 91 ? -12.376 3.076 20.280 1.00 97.31 91 LEU A O 1
ATOM 706 N N . ALA A 1 92 ? -11.369 4.629 21.498 1.00 95.56 92 ALA A N 1
ATOM 707 C CA . ALA A 1 92 ? -11.743 3.973 22.756 1.00 95.56 92 ALA A CA 1
ATOM 708 C C . ALA A 1 92 ? -13.271 3.961 22.986 1.00 95.56 92 ALA A C 1
ATOM 710 O O . ALA A 1 92 ? -13.794 3.041 23.618 1.00 95.56 92 ALA A O 1
ATOM 711 N N . SER A 1 93 ? -13.971 4.966 22.449 1.00 95.00 93 SER A N 1
ATOM 712 C CA . SER A 1 93 ? -15.426 5.138 22.505 1.00 95.00 93 SER A CA 1
ATOM 713 C C . SER A 1 93 ? -16.192 4.319 21.466 1.00 95.00 93 SER A C 1
ATOM 715 O O . SER A 1 93 ? -17.407 4.195 21.600 1.00 95.00 93 SER A O 1
ATOM 717 N N . VAL A 1 94 ? -15.517 3.746 20.460 1.00 96.12 94 VAL A N 1
ATOM 718 C CA . VAL A 1 94 ? -16.204 3.051 19.366 1.00 96.12 94 VAL A CA 1
ATOM 719 C C . VAL A 1 94 ? -16.979 1.834 19.881 1.00 96.12 94 VAL A C 1
ATOM 721 O O . VAL A 1 94 ? -16.553 1.121 20.807 1.00 96.12 94 VAL A O 1
ATOM 724 N N . ILE A 1 95 ? -18.156 1.622 19.298 1.00 95.75 95 ILE A N 1
ATOM 725 C CA . ILE A 1 95 ? -19.029 0.497 19.620 1.00 95.75 95 ILE A CA 1
ATOM 726 C C . ILE A 1 95 ? -18.395 -0.784 19.063 1.00 95.75 95 ILE A C 1
ATOM 728 O O . ILE A 1 95 ? -17.760 -0.792 18.012 1.00 95.75 95 ILE A O 1
ATOM 732 N N . ALA A 1 96 ? -18.520 -1.891 19.793 1.00 96.06 96 ALA A N 1
ATOM 733 C CA . ALA A 1 96 ? -18.055 -3.178 19.287 1.00 96.06 96 ALA A CA 1
ATOM 734 C C . ALA A 1 96 ? -18.915 -3.601 18.086 1.00 96.06 96 ALA A C 1
ATOM 736 O O . ALA A 1 96 ? -20.141 -3.580 18.165 1.00 96.06 96 ALA A O 1
ATOM 737 N N . GLY A 1 97 ? -18.279 -3.999 16.990 1.00 96.38 97 GLY A N 1
ATOM 738 C CA . GLY A 1 97 ? -18.968 -4.246 15.728 1.00 96.38 97 GLY A CA 1
ATOM 739 C C . GLY A 1 97 ? -17.999 -4.464 14.574 1.00 96.38 97 GLY A C 1
ATOM 740 O O . GLY A 1 97 ? -16.784 -4.488 14.769 1.00 96.38 97 GLY A O 1
ATOM 741 N N . LYS A 1 98 ? -18.538 -4.649 13.369 1.00 96.75 98 LYS A N 1
ATOM 742 C CA . LYS A 1 98 ? -17.751 -4.717 12.135 1.00 96.75 98 LYS A CA 1
ATOM 743 C C . LYS A 1 98 ? -17.841 -3.381 11.414 1.00 96.75 98 LYS A C 1
ATOM 745 O O . LYS A 1 98 ? -18.937 -2.873 11.207 1.00 96.75 98 LYS A O 1
ATOM 750 N N . TYR A 1 99 ? -16.693 -2.864 11.011 1.00 97.06 99 TYR A N 1
ATOM 751 C CA . TYR A 1 99 ? -16.568 -1.604 10.297 1.00 97.06 99 TYR A CA 1
ATOM 752 C C . TYR A 1 99 ? -15.879 -1.870 8.967 1.00 97.06 99 TYR A C 1
ATOM 754 O O . TYR A 1 99 ? -14.776 -2.419 8.950 1.00 97.06 99 TYR A O 1
ATOM 762 N N . ALA A 1 100 ? -16.536 -1.514 7.867 1.00 96.56 100 ALA A N 1
ATOM 763 C CA . ALA A 1 100 ? -15.914 -1.544 6.553 1.00 96.56 100 ALA A CA 1
ATOM 764 C C . ALA A 1 100 ? -14.923 -0.383 6.435 1.00 96.56 100 ALA A C 1
ATOM 766 O O . ALA A 1 100 ? -15.233 0.745 6.821 1.00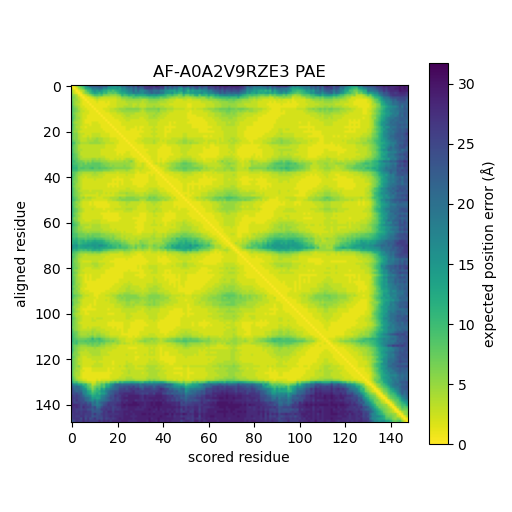 96.56 100 ALA A O 1
ATOM 767 N N . VAL A 1 101 ? -13.734 -0.672 5.922 1.00 97.00 101 VAL A N 1
ATOM 768 C CA . VAL A 1 101 ? -12.715 0.317 5.592 1.00 97.00 101 VAL A CA 1
ATOM 769 C C . VAL A 1 101 ? -12.437 0.205 4.103 1.00 97.00 101 VAL A C 1
ATOM 771 O O . VAL A 1 101 ? -12.141 -0.881 3.606 1.00 97.00 101 VAL A O 1
ATOM 774 N N . HIS A 1 102 ? -12.542 1.339 3.418 1.00 97.19 102 HIS A N 1
ATOM 775 C CA . HIS A 1 102 ? -12.361 1.442 1.977 1.00 97.19 102 HIS A CA 1
ATOM 776 C C . HIS A 1 102 ? -11.061 2.167 1.659 1.00 97.19 102 HIS A C 1
ATOM 778 O O . HIS A 1 102 ? -10.553 2.953 2.459 1.00 97.19 102 HIS A O 1
ATOM 784 N N . GLY A 1 103 ? -10.533 1.960 0.465 1.00 96.75 103 GLY A N 1
ATOM 785 C CA . GLY A 1 103 ? -9.287 2.567 0.038 1.00 96.75 103 GLY A CA 1
ATOM 786 C C . GLY A 1 103 ? -8.987 2.300 -1.424 1.00 96.75 103 GLY A C 1
ATOM 787 O O . GLY A 1 103 ? -9.745 1.649 -2.139 1.00 96.75 103 GLY A O 1
ATOM 788 N N . GLU A 1 104 ? -7.856 2.826 -1.865 1.00 98.31 104 GLU A N 1
ATOM 789 C CA . GLU A 1 104 ? -7.341 2.618 -3.209 1.00 98.31 104 GLU A CA 1
ATOM 790 C C . GLU A 1 104 ? -5.816 2.521 -3.185 1.00 98.31 104 GLU A C 1
ATOM 792 O O . GLU A 1 104 ? -5.141 3.301 -2.506 1.00 98.31 104 GLU A O 1
ATOM 797 N N . LEU A 1 105 ? -5.266 1.585 -3.956 1.00 98.62 105 LEU A N 1
ATOM 798 C CA . LEU A 1 105 ? -3.847 1.573 -4.292 1.00 98.62 105 LEU A CA 1
ATOM 799 C C . LEU A 1 105 ? -3.675 2.239 -5.658 1.00 98.62 105 LEU A C 1
ATOM 801 O O . LEU A 1 105 ? -4.134 1.707 -6.671 1.00 98.62 105 LEU A O 1
ATOM 805 N N . LYS A 1 106 ? -3.012 3.396 -5.689 1.00 98.69 106 LYS A N 1
ATOM 806 C CA . LYS A 1 106 ? -2.535 4.030 -6.922 1.00 98.69 106 LYS A CA 1
ATOM 807 C C . LYS A 1 106 ? -1.182 3.428 -7.292 1.00 98.69 106 LYS A C 1
ATOM 809 O O . LYS A 1 106 ? -0.300 3.350 -6.442 1.00 98.69 106 LYS A O 1
ATOM 814 N N . TYR A 1 107 ? -1.008 3.051 -8.551 1.00 98.44 107 TYR A N 1
ATOM 815 C CA . TYR A 1 107 ? 0.250 2.516 -9.071 1.00 98.44 107 TYR A CA 1
ATOM 816 C C . TYR A 1 107 ? 0.412 2.846 -10.557 1.00 98.44 107 TYR A C 1
ATOM 818 O O . TYR A 1 107 ? -0.542 3.231 -11.240 1.00 98.44 107 TYR A O 1
ATOM 826 N N . GLN A 1 108 ? 1.628 2.658 -11.062 1.00 97.81 108 GLN A N 1
ATOM 827 C CA . GLN A 1 108 ? 1.929 2.642 -12.486 1.00 97.81 108 GLN A CA 1
ATOM 828 C C . GLN A 1 108 ? 2.643 1.334 -12.805 1.00 97.81 108 GLN A C 1
ATOM 830 O O . GLN A 1 108 ? 3.691 1.056 -12.228 1.00 97.81 108 GLN A O 1
ATOM 835 N N . ALA A 1 109 ? 2.045 0.528 -13.680 1.00 97.25 109 ALA A N 1
ATOM 836 C CA . ALA A 1 109 ? 2.668 -0.692 -14.170 1.00 97.25 109 ALA A CA 1
ATOM 837 C C . ALA A 1 109 ? 3.515 -0.387 -15.403 1.00 97.25 109 ALA A C 1
ATOM 839 O O . ALA A 1 109 ? 3.124 0.435 -16.236 1.00 97.25 109 ALA A O 1
ATOM 840 N N . CYS A 1 110 ? 4.634 -1.085 -15.527 1.00 95.44 110 CYS A N 1
ATOM 841 C CA . CYS A 1 110 ? 5.498 -1.054 -16.695 1.00 95.44 110 CYS A CA 1
ATOM 842 C C . CYS A 1 110 ? 5.932 -2.487 -17.032 1.00 95.44 110 CYS A C 1
ATOM 844 O O . CYS A 1 110 ? 6.058 -3.330 -16.138 1.00 95.44 110 CYS A O 1
ATOM 846 N N . ASP A 1 111 ? 6.132 -2.771 -18.313 1.00 94.25 111 ASP A N 1
ATOM 847 C CA . ASP A 1 111 ? 6.832 -3.969 -18.779 1.00 94.25 111 ASP A CA 1
ATOM 848 C C . ASP A 1 111 ? 8.279 -3.599 -19.170 1.00 94.25 111 ASP A C 1
ATOM 850 O O . ASP A 1 111 ? 8.808 -2.581 -18.723 1.00 94.25 111 ASP A O 1
ATOM 854 N N . ASN A 1 112 ? 8.953 -4.423 -19.975 1.00 89.56 112 ASN A N 1
ATOM 855 C CA . ASN A 1 112 ? 10.320 -4.134 -20.429 1.00 89.56 112 ASN A CA 1
ATOM 856 C C . ASN A 1 112 ? 10.400 -3.109 -21.575 1.00 89.56 112 ASN A C 1
ATOM 858 O O . ASN A 1 112 ? 11.507 -2.710 -21.938 1.00 89.56 112 ASN A O 1
ATOM 862 N N . ALA A 1 113 ? 9.269 -2.718 -22.161 1.00 87.88 113 ALA A N 1
ATOM 863 C CA . ALA A 1 113 ? 9.194 -1.833 -23.316 1.00 87.88 113 ALA A CA 1
ATOM 864 C C . ALA A 1 113 ? 8.640 -0.449 -22.955 1.00 87.88 113 ALA A C 1
ATOM 866 O O . ALA A 1 113 ? 9.107 0.550 -23.499 1.00 87.88 113 ALA A O 1
ATOM 867 N N . ALA A 1 114 ? 7.649 -0.375 -22.064 1.00 89.69 114 ALA A N 1
ATOM 868 C CA . ALA A 1 114 ? 6.972 0.869 -21.730 1.00 89.69 114 ALA A CA 1
ATOM 869 C C . ALA A 1 114 ? 6.301 0.857 -20.349 1.00 89.69 114 ALA A C 1
ATOM 871 O O . ALA A 1 114 ? 5.965 -0.181 -19.776 1.00 89.69 114 ALA A O 1
ATOM 872 N N . CYS A 1 115 ? 6.018 2.064 -19.860 1.00 91.81 115 CYS A N 1
ATOM 873 C CA . CYS A 1 115 ? 5.116 2.300 -18.741 1.00 91.81 115 CYS A CA 1
ATOM 874 C C . CYS A 1 115 ? 3.714 2.655 -19.236 1.00 91.81 115 CYS A C 1
ATOM 876 O O . CYS A 1 115 ? 3.540 3.467 -20.144 1.00 91.81 115 CYS A O 1
ATOM 878 N N . TYR A 1 116 ? 2.698 2.081 -18.599 1.00 95.19 116 TYR A N 1
ATOM 879 C CA . TYR A 1 116 ? 1.300 2.330 -18.940 1.00 95.19 116 TYR A CA 1
ATOM 880 C C . TYR A 1 116 ? 0.732 3.516 -18.151 1.00 95.19 116 TYR A C 1
ATOM 882 O O . TYR A 1 116 ? 1.337 3.966 -17.169 1.00 95.19 116 TYR A O 1
ATOM 890 N N . PRO A 1 117 ? -0.450 4.034 -18.533 1.00 96.88 117 PRO A N 1
ATOM 891 C CA . PRO A 1 117 ? -1.146 5.026 -17.729 1.00 96.88 117 PRO A CA 1
ATOM 892 C C . PRO A 1 117 ? -1.368 4.541 -16.283 1.00 96.88 117 PRO A C 1
ATOM 894 O O . PRO A 1 117 ? -1.681 3.362 -16.075 1.00 96.88 117 PRO A O 1
ATOM 897 N N . PRO A 1 118 ? -1.248 5.428 -15.279 1.00 97.81 118 PRO A N 1
ATOM 898 C CA . PRO A 1 118 ? -1.495 5.086 -13.883 1.00 97.81 118 PRO A CA 1
ATOM 899 C C . PRO A 1 118 ? -2.898 4.537 -13.661 1.00 97.81 118 PRO A C 1
ATOM 901 O O . PRO A 1 118 ? -3.872 5.013 -14.247 1.00 97.81 118 PRO A O 1
ATOM 904 N N . LYS A 1 119 ? -3.009 3.578 -12.745 1.00 98.25 119 LYS A N 1
ATOM 905 C CA . LYS A 1 119 ? -4.282 2.980 -12.348 1.00 98.25 119 LYS A CA 1
ATOM 906 C C . LYS A 1 119 ? -4.485 3.069 -10.845 1.00 98.25 119 LYS A C 1
ATOM 908 O O . LYS A 1 119 ? -3.558 3.305 -10.070 1.00 98.25 119 LYS A O 1
ATOM 913 N N . LYS A 1 120 ? -5.741 2.882 -10.455 1.00 98.44 120 LYS A N 1
ATOM 914 C CA . LYS A 1 120 ? -6.181 2.720 -9.075 1.00 98.44 120 LYS A CA 1
ATOM 915 C C . LYS A 1 120 ? -6.945 1.411 -8.980 1.00 98.44 120 LYS A C 1
ATOM 917 O O . LYS A 1 120 ? -7.794 1.149 -9.831 1.00 98.44 120 LYS A O 1
ATOM 922 N N . ILE A 1 121 ? -6.638 0.602 -7.976 1.00 97.31 121 ILE A N 1
ATOM 923 C CA . ILE A 1 121 ? -7.433 -0.583 -7.631 1.00 97.31 121 ILE A CA 1
ATOM 924 C C . ILE A 1 121 ? -8.071 -0.382 -6.258 1.00 97.31 121 ILE A C 1
ATOM 926 O O . ILE A 1 121 ? -7.423 0.208 -5.388 1.00 97.31 121 ILE A O 1
ATOM 930 N N . PRO A 1 122 ? -9.321 -0.834 -6.058 1.00 97.06 122 PRO A N 1
ATOM 931 C CA . PRO A 1 122 ? -9.969 -0.753 -4.758 1.00 97.06 122 PRO A CA 1
ATOM 932 C C . PRO A 1 122 ? -9.243 -1.635 -3.738 1.00 97.06 122 PRO A C 1
ATOM 934 O O . PRO A 1 122 ? -8.709 -2.694 -4.075 1.00 97.06 122 PRO A O 1
ATOM 937 N N . VAL A 1 123 ? -9.234 -1.183 -2.488 1.00 96.00 123 VAL A N 1
ATOM 938 C CA . VAL A 1 123 ? -8.721 -1.915 -1.330 1.00 96.00 123 VAL A CA 1
ATOM 939 C C . VAL A 1 123 ? -9.790 -1.872 -0.249 1.00 96.00 123 VAL A C 1
ATOM 941 O O . VAL A 1 123 ? -10.052 -0.810 0.310 1.00 96.00 123 VAL A O 1
ATOM 944 N N . ASP A 1 124 ? -10.377 -3.025 0.060 1.00 94.31 124 ASP A N 1
ATOM 945 C CA . ASP A 1 124 ? -11.474 -3.141 1.019 1.00 94.31 124 ASP A CA 1
ATOM 946 C C . ASP A 1 124 ? -11.158 -4.198 2.080 1.00 94.31 124 ASP A C 1
ATOM 948 O O . ASP A 1 124 ? -10.821 -5.340 1.763 1.00 94.31 124 ASP A O 1
ATOM 952 N N . PHE A 1 125 ? -11.307 -3.831 3.352 1.00 95.56 125 PHE A N 1
ATOM 953 C CA . PHE A 1 125 ? -11.166 -4.753 4.481 1.00 95.56 125 PHE A CA 1
ATOM 954 C C . PHE A 1 125 ? -12.150 -4.408 5.601 1.00 95.56 125 PHE A C 1
ATOM 956 O O . PHE A 1 125 ? -12.759 -3.337 5.624 1.00 95.56 125 PHE A O 1
ATOM 963 N N . GLN A 1 126 ? -12.334 -5.329 6.545 1.00 96.56 126 GLN A N 1
ATOM 964 C CA . GLN A 1 126 ? -13.185 -5.120 7.710 1.00 96.56 126 GLN A CA 1
ATOM 965 C C . GLN A 1 126 ? -12.378 -5.124 8.999 1.00 96.56 126 GLN A C 1
ATOM 967 O O . GLN A 1 126 ? -11.571 -6.013 9.263 1.00 96.56 126 GLN A O 1
ATOM 972 N N . VAL A 1 127 ? -12.690 -4.170 9.867 1.00 97.12 127 VAL A N 1
ATOM 973 C CA . VAL A 1 127 ? -12.191 -4.138 11.237 1.00 97.12 127 VAL A CA 1
ATOM 974 C C . VAL A 1 127 ? -13.303 -4.615 12.157 1.00 97.12 127 VAL A C 1
ATOM 976 O O . VAL A 1 127 ? -14.335 -3.957 12.305 1.00 97.12 127 VAL A O 1
ATOM 979 N N . LYS A 1 128 ? -13.103 -5.769 12.794 1.00 97.44 128 LYS A N 1
ATOM 980 C CA . LYS A 1 128 ? -13.965 -6.245 13.875 1.00 97.44 128 LYS A CA 1
ATOM 981 C C . LYS A 1 128 ? -13.476 -5.646 15.190 1.00 97.44 128 LYS A C 1
ATOM 983 O O . LYS A 1 128 ? -12.515 -6.119 15.792 1.00 97.44 128 LYS A O 1
ATOM 988 N N . VAL A 1 129 ? -14.159 -4.609 15.650 1.00 97.56 129 VAL A N 1
ATOM 989 C CA . VAL A 1 129 ? -13.887 -3.966 16.932 1.00 97.56 129 VAL A CA 1
ATOM 990 C C . VAL A 1 129 ? -14.390 -4.851 18.066 1.00 97.56 129 VAL A C 1
ATOM 992 O O . VAL A 1 129 ? -15.576 -5.184 18.131 1.00 97.56 129 VAL A O 1
ATOM 995 N N . VAL A 1 130 ? -13.501 -5.179 19.001 1.00 96.44 130 VAL A N 1
ATOM 996 C CA . VAL A 1 130 ? -13.833 -5.924 20.222 1.00 96.44 130 VAL A CA 1
ATOM 997 C C . VAL A 1 130 ? -13.613 -5.078 21.477 1.00 96.44 130 VAL A C 1
ATOM 999 O O . VAL A 1 130 ? -12.800 -4.148 21.501 1.00 96.44 130 VAL A O 1
ATOM 1002 N N . LYS A 1 131 ? -14.356 -5.388 22.546 1.00 91.81 131 LYS A N 1
ATOM 1003 C CA . LYS A 1 131 ? -14.100 -4.818 23.875 1.00 91.81 131 LYS A CA 1
ATOM 1004 C C . LYS A 1 131 ? -12.798 -5.412 24.421 1.00 91.81 131 LYS A C 1
ATOM 1006 O O . LYS A 1 131 ? -12.571 -6.610 24.289 1.00 91.81 131 LYS A O 1
ATOM 1011 N N . GLY A 1 132 ? -11.963 -4.579 25.040 1.00 78.38 132 GLY A N 1
ATOM 1012 C CA . GLY A 1 132 ? -10.799 -5.066 25.779 1.00 78.38 132 GLY A CA 1
ATOM 1013 C C . GLY A 1 132 ? -11.223 -5.832 27.031 1.00 78.38 132 GLY A C 1
ATOM 1014 O O . GLY A 1 132 ? -12.340 -5.643 27.522 1.00 78.38 132 GLY A O 1
ATOM 1015 N N . ALA A 1 133 ? -10.331 -6.673 27.555 1.00 68.94 133 ALA A N 1
ATOM 1016 C CA . ALA A 1 133 ? -10.533 -7.312 28.851 1.00 68.94 133 ALA A CA 1
ATOM 1017 C C . ALA A 1 133 ? -10.767 -6.245 29.936 1.00 68.94 133 ALA A C 1
ATOM 1019 O O . ALA A 1 133 ? -10.135 -5.183 29.919 1.00 68.94 133 ALA A O 1
ATOM 1020 N N . ALA A 1 134 ? -11.686 -6.515 30.867 1.00 63.81 134 ALA A N 1
ATOM 1021 C CA . ALA A 1 134 ? -11.896 -5.634 32.009 1.00 63.81 134 ALA A CA 1
ATOM 1022 C C . ALA A 1 134 ? -10.574 -5.493 32.790 1.00 63.81 134 ALA A C 1
ATOM 1024 O O . ALA A 1 134 ? -9.882 -6.498 32.982 1.00 63.81 134 ALA A O 1
ATOM 1025 N N . PRO A 1 135 ? -10.204 -4.285 33.254 1.00 60.12 135 PRO A N 1
ATOM 1026 C CA . PRO A 1 135 ? -9.067 -4.137 34.149 1.00 60.12 135 PRO A CA 1
ATOM 1027 C C . PRO A 1 135 ? -9.286 -5.031 35.370 1.00 60.12 135 PRO A C 1
ATOM 1029 O O . PRO A 1 135 ? -10.357 -4.985 35.980 1.00 60.12 135 PRO A O 1
ATOM 1032 N N . VAL A 1 136 ? -8.286 -5.833 35.739 1.00 59.09 136 VAL A N 1
ATOM 1033 C CA . VAL A 1 136 ? -8.324 -6.594 36.991 1.00 59.09 136 VAL A CA 1
ATOM 1034 C C . VAL A 1 136 ? -8.387 -5.585 38.136 1.00 59.09 136 VAL A C 1
ATOM 1036 O O . VAL A 1 136 ? -7.382 -4.969 38.492 1.00 59.09 136 VAL A O 1
ATOM 1039 N N . ARG A 1 137 ? -9.575 -5.388 38.715 1.00 62.62 137 ARG A N 1
ATOM 1040 C CA . ARG A 1 137 ? -9.731 -4.642 39.965 1.00 62.62 137 ARG A CA 1
ATOM 1041 C C . ARG A 1 137 ? -9.117 -5.479 41.084 1.00 62.62 137 ARG A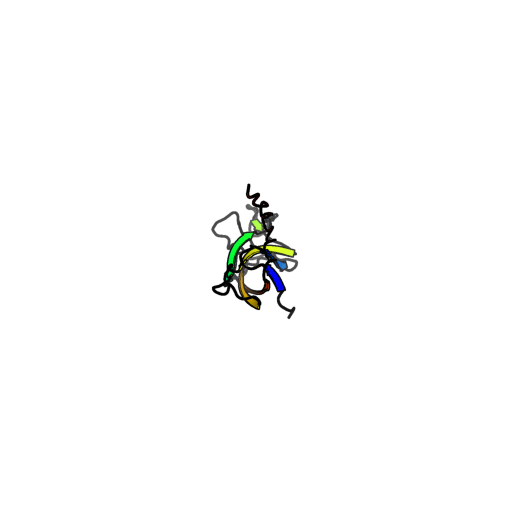 C 1
ATOM 1043 O O . ARG A 1 137 ? -9.766 -6.368 41.624 1.00 62.62 137 ARG A O 1
ATOM 1050 N N . ARG A 1 138 ? -7.860 -5.208 41.439 1.00 61.44 138 ARG A N 1
ATOM 1051 C CA . ARG A 1 138 ? -7.322 -5.647 42.731 1.00 61.44 138 ARG A CA 1
ATOM 1052 C C . ARG A 1 138 ? -7.987 -4.785 43.800 1.00 61.44 138 ARG A C 1
ATOM 1054 O O . ARG A 1 138 ? -7.652 -3.612 43.921 1.00 61.44 138 ARG A O 1
ATOM 1061 N N . ASN A 1 139 ? -8.956 -5.343 44.527 1.00 64.81 139 ASN A N 1
ATOM 1062 C CA . ASN A 1 139 ? -9.475 -4.690 45.726 1.00 64.81 139 ASN A CA 1
ATOM 1063 C C . ASN A 1 139 ? -8.310 -4.558 46.722 1.00 64.81 139 ASN A C 1
ATOM 1065 O O . ASN A 1 139 ? -7.711 -5.586 47.060 1.00 64.81 139 ASN A O 1
ATOM 1069 N N . PRO A 1 140 ? -7.945 -3.347 47.179 1.00 65.62 140 PRO A N 1
ATOM 1070 C CA . PRO A 1 140 ? -7.019 -3.227 48.293 1.00 65.62 140 PRO A CA 1
ATOM 1071 C C . PRO A 1 140 ? -7.642 -3.933 49.503 1.00 65.62 140 PRO A C 1
ATOM 1073 O O . PRO A 1 140 ? -8.836 -3.779 49.771 1.00 65.62 140 PRO A O 1
ATOM 1076 N N . ARG A 1 141 ? -6.852 -4.761 50.200 1.00 58.50 141 ARG A N 1
ATOM 1077 C CA . ARG A 1 141 ? -7.282 -5.381 51.459 1.00 58.50 141 ARG A CA 1
ATOM 1078 C C . ARG A 1 141 ? -7.688 -4.252 52.407 1.00 58.50 141 ARG A C 1
ATOM 1080 O O . ARG A 1 141 ? -6.871 -3.380 52.682 1.00 58.50 141 ARG A O 1
ATOM 1087 N N . GLN A 1 142 ? -8.938 -4.258 52.869 1.00 65.06 142 GLN A N 1
ATOM 1088 C CA . GLN A 1 142 ? -9.360 -3.393 53.966 1.00 65.06 142 GLN A CA 1
ATOM 1089 C C . GLN A 1 142 ? -8.500 -3.735 55.187 1.00 65.06 142 GLN A C 1
ATOM 1091 O O . GLN A 1 142 ? -8.433 -4.897 55.593 1.00 65.06 142 GLN A O 1
ATOM 1096 N N . SER A 1 143 ? -7.803 -2.737 55.727 1.00 59.94 143 SER A N 1
ATOM 1097 C CA . SER A 1 143 ? -7.109 -2.861 57.006 1.00 59.94 143 SER A CA 1
ATOM 1098 C C . SER A 1 143 ? -8.147 -3.117 58.102 1.00 59.94 143 SER A C 1
ATOM 1100 O O . SER A 1 143 ? -9.143 -2.392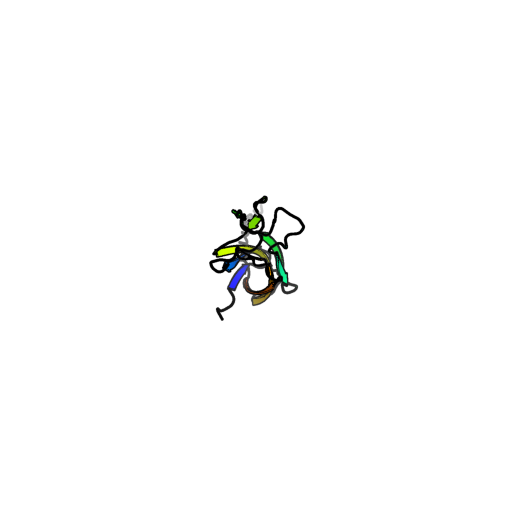 58.151 1.00 59.94 143 SER A O 1
ATOM 1102 N N . PRO A 1 144 ? -7.961 -4.112 58.984 1.00 63.81 144 PRO A N 1
ATOM 1103 C CA . PRO A 1 144 ? -8.828 -4.255 60.142 1.00 63.81 144 PRO A CA 1
ATOM 1104 C C . PRO A 1 144 ? -8.609 -3.051 61.065 1.00 63.81 144 PRO A C 1
ATOM 1106 O O . PRO A 1 144 ? -7.512 -2.836 61.578 1.00 63.81 144 PRO A O 1
ATOM 1109 N N . HIS A 1 145 ? -9.654 -2.245 61.244 1.00 50.66 145 HIS A N 1
ATOM 1110 C CA . HIS A 1 145 ? -9.708 -1.243 62.300 1.00 50.66 145 HIS A CA 1
ATOM 1111 C C . HIS A 1 145 ? -9.705 -1.977 63.649 1.00 50.66 145 HIS A C 1
ATOM 1113 O O . HIS A 1 145 ? -10.635 -2.724 63.946 1.00 50.66 145 HIS A O 1
ATOM 1119 N N . ILE A 1 146 ? -8.652 -1.788 64.446 1.00 56.34 146 ILE A N 1
ATOM 1120 C CA . ILE A 1 146 ? -8.623 -2.193 65.853 1.00 56.34 146 ILE A CA 1
ATOM 1121 C C . ILE A 1 146 ? -9.066 -0.977 66.667 1.00 56.34 146 ILE A C 1
ATOM 1123 O O . ILE A 1 146 ? -8.398 0.055 66.647 1.00 56.34 146 ILE A O 1
ATOM 1127 N N . HIS A 1 147 ? -10.203 -1.100 67.351 1.00 51.62 147 HIS A N 1
ATOM 1128 C CA . HIS A 1 147 ? -10.606 -0.189 68.417 1.00 51.62 147 HIS A CA 1
ATOM 1129 C C . HIS A 1 147 ? -10.081 -0.730 69.748 1.00 51.62 147 HIS A C 1
ATOM 1131 O O . HIS A 1 147 ? -10.409 -1.855 70.132 1.00 51.62 147 HIS A O 1
ATOM 1137 N N . SER A 1 148 ? -9.290 0.072 70.453 1.00 50.50 148 SER A N 1
ATOM 1138 C CA . SER A 1 148 ? -9.101 0.012 71.906 1.00 50.50 148 SER A CA 1
ATOM 1139 C C . SER A 1 148 ? -8.746 1.403 72.402 1.00 50.50 148 SER A C 1
ATOM 1141 O O . SER A 1 148 ? -7.876 2.029 71.756 1.00 50.50 148 SER A O 1
#

Radius of gyration: 22.98 Å; Cα contacts (8 Å, |Δi|>4): 313; chains: 1; bounding box: 40×26×95 Å